Protein AF-A0A970F2K3-F1 (afdb_monomer_lite)

Structure (mmCIF, N/CA/C/O backbone):
data_AF-A0A970F2K3-F1
#
_entry.id   AF-A0A970F2K3-F1
#
loop_
_atom_site.group_PDB
_atom_site.id
_atom_site.type_symbol
_atom_site.label_atom_id
_atom_site.label_alt_id
_atom_site.label_comp_id
_atom_site.label_asym_id
_atom_site.label_entity_id
_atom_site.label_seq_id
_atom_site.pdbx_PDB_ins_code
_atom_site.Cartn_x
_atom_site.Cartn_y
_atom_site.Cartn_z
_atom_site.occupancy
_atom_site.B_iso_or_equiv
_atom_site.auth_seq_id
_atom_site.auth_comp_id
_atom_site.auth_asym_id
_atom_site.auth_atom_id
_atom_site.pdbx_PDB_model_num
ATOM 1 N N . MET A 1 1 ? 9.166 1.094 16.918 1.00 60.56 1 MET A N 1
ATOM 2 C CA . MET A 1 1 ? 10.004 1.013 15.701 1.00 60.56 1 MET A CA 1
ATOM 3 C C . MET A 1 1 ? 9.723 -0.225 14.847 1.00 60.56 1 MET A C 1
ATOM 5 O O . MET A 1 1 ? 9.321 -0.048 13.710 1.00 60.56 1 MET A O 1
ATOM 9 N N . ARG A 1 2 ? 9.827 -1.462 15.369 1.00 74.69 2 ARG A N 1
ATOM 10 C CA . ARG A 1 2 ? 9.612 -2.701 14.575 1.00 74.69 2 ARG A CA 1
ATOM 11 C C . ARG A 1 2 ? 8.268 -2.771 13.833 1.00 74.69 2 ARG A C 1
ATOM 13 O O . ARG A 1 2 ? 8.229 -3.175 12.681 1.00 74.69 2 ARG A O 1
ATOM 20 N N . VAL A 1 3 ? 7.183 -2.325 14.470 1.00 74.00 3 VAL A N 1
ATOM 21 C CA . VAL A 1 3 ? 5.846 -2.322 13.847 1.00 74.00 3 VAL A CA 1
ATOM 22 C C . VAL A 1 3 ? 5.745 -1.283 12.719 1.00 74.00 3 VAL A C 1
ATOM 24 O O . VAL A 1 3 ? 5.165 -1.568 11.684 1.00 74.00 3 VAL A O 1
ATOM 27 N N . VAL A 1 4 ? 6.368 -0.112 12.874 1.00 73.44 4 VAL A N 1
ATOM 28 C CA . VAL A 1 4 ? 6.412 0.922 11.821 1.00 73.44 4 VAL A CA 1
ATOM 29 C C . VAL A 1 4 ? 7.187 0.413 10.605 1.00 73.44 4 VAL A C 1
ATOM 31 O O . VAL A 1 4 ? 6.730 0.542 9.479 1.00 73.44 4 VAL A O 1
ATOM 34 N N . LEU A 1 5 ? 8.323 -0.245 10.832 1.00 74.94 5 LEU A N 1
ATOM 35 C CA . LEU A 1 5 ? 9.110 -0.851 9.759 1.00 74.94 5 LEU A CA 1
ATOM 36 C C . LEU A 1 5 ? 8.343 -1.959 9.028 1.00 74.94 5 LEU A C 1
ATOM 38 O O . LEU A 1 5 ? 8.274 -1.933 7.807 1.00 74.94 5 LEU A O 1
ATOM 42 N N . ALA A 1 6 ? 7.718 -2.892 9.750 1.00 79.06 6 ALA A N 1
ATOM 43 C CA . ALA A 1 6 ? 7.006 -4.010 9.128 1.00 79.06 6 ALA A CA 1
ATOM 44 C C . ALA A 1 6 ? 5.815 -3.555 8.264 1.00 79.06 6 ALA A C 1
ATOM 46 O O . ALA A 1 6 ? 5.688 -3.979 7.118 1.00 79.06 6 ALA A O 1
ATOM 47 N N . PHE A 1 7 ? 4.967 -2.663 8.789 1.00 77.06 7 PHE A N 1
ATOM 48 C CA . PHE A 1 7 ? 3.816 -2.147 8.040 1.00 77.06 7 PHE A CA 1
ATOM 49 C C . PHE A 1 7 ? 4.237 -1.176 6.938 1.00 77.06 7 PHE A C 1
ATOM 51 O O . PHE A 1 7 ? 3.675 -1.222 5.849 1.00 77.06 7 PHE A O 1
ATOM 58 N N . GLY A 1 8 ? 5.257 -0.349 7.187 1.00 75.50 8 GLY A N 1
ATOM 59 C CA . GLY A 1 8 ? 5.821 0.557 6.190 1.00 75.50 8 GLY A CA 1
ATOM 60 C C . GLY A 1 8 ? 6.406 -0.193 4.995 1.00 75.50 8 GLY A C 1
ATOM 61 O O . GLY A 1 8 ? 6.067 0.132 3.864 1.00 75.50 8 GLY A O 1
ATOM 62 N N . ILE A 1 9 ? 7.211 -1.237 5.229 1.00 81.12 9 ILE A N 1
ATOM 63 C CA . ILE A 1 9 ? 7.783 -2.082 4.166 1.00 81.12 9 ILE A CA 1
ATOM 64 C C . ILE A 1 9 ? 6.683 -2.856 3.435 1.00 81.12 9 ILE A C 1
ATOM 66 O O . ILE A 1 9 ? 6.670 -2.879 2.207 1.00 81.12 9 ILE A O 1
ATOM 70 N N . GLY A 1 10 ? 5.737 -3.459 4.162 1.00 80.00 10 GLY A N 1
ATOM 71 C CA . GLY A 1 10 ? 4.625 -4.188 3.547 1.00 80.00 10 GLY A CA 1
ATOM 72 C C . GLY A 1 10 ? 3.781 -3.296 2.632 1.00 80.00 10 GLY A C 1
ATOM 73 O O . GLY A 1 10 ? 3.531 -3.650 1.480 1.00 80.00 10 GLY A O 1
ATOM 74 N N . ALA A 1 11 ? 3.410 -2.105 3.110 1.00 79.38 11 ALA A N 1
ATOM 75 C CA . ALA A 1 11 ? 2.689 -1.117 2.315 1.00 79.38 11 ALA A CA 1
ATOM 76 C C . ALA A 1 11 ? 3.528 -0.620 1.128 1.00 79.38 11 ALA A C 1
ATOM 78 O O . ALA A 1 11 ? 3.007 -0.526 0.023 1.00 79.38 11 ALA A O 1
ATOM 79 N N . MET A 1 12 ? 4.827 -0.368 1.326 1.00 83.12 12 MET A N 1
ATOM 80 C CA . MET A 1 12 ? 5.754 0.049 0.269 1.00 83.12 12 MET A CA 1
ATOM 81 C C . MET A 1 12 ? 5.810 -0.963 -0.878 1.00 83.12 12 MET A C 1
ATOM 83 O O . MET A 1 12 ? 5.683 -0.568 -2.033 1.00 83.12 12 MET A O 1
ATOM 87 N N . LEU A 1 13 ? 5.963 -2.256 -0.572 1.00 83.38 13 LEU A N 1
ATOM 88 C CA . LEU A 1 13 ? 6.002 -3.322 -1.579 1.00 83.38 13 LEU A CA 1
ATOM 89 C C . LEU A 1 13 ? 4.695 -3.382 -2.371 1.00 83.38 13 LEU A C 1
ATOM 91 O O . LEU A 1 13 ? 4.712 -3.422 -3.598 1.00 83.38 13 LEU A O 1
ATOM 95 N N . CYS A 1 14 ? 3.559 -3.324 -1.676 1.00 80.50 14 CYS A N 1
ATOM 96 C CA . CYS A 1 14 ? 2.247 -3.344 -2.314 1.00 80.50 14 CYS A CA 1
ATOM 97 C C . CYS A 1 14 ? 2.034 -2.117 -3.220 1.00 80.50 14 CYS A C 1
ATOM 99 O O . CYS A 1 14 ? 1.569 -2.256 -4.351 1.00 80.50 14 CYS A O 1
ATOM 101 N N . CYS A 1 15 ? 2.425 -0.924 -2.757 1.00 81.44 15 CYS A N 1
ATOM 102 C CA . CYS A 1 15 ? 2.357 0.310 -3.539 1.00 81.44 15 CYS A CA 1
ATOM 103 C C . CYS A 1 15 ? 3.268 0.243 -4.768 1.00 81.44 15 CYS A C 1
ATOM 105 O O . CYS A 1 15 ? 2.866 0.649 -5.855 1.00 81.44 15 CYS A O 1
ATOM 107 N N . ALA A 1 16 ? 4.480 -0.286 -4.613 1.00 83.38 16 ALA A N 1
ATOM 108 C CA . ALA A 1 16 ? 5.444 -0.387 -5.698 1.00 83.38 16 ALA A CA 1
ATOM 109 C C . ALA A 1 16 ? 4.962 -1.320 -6.810 1.00 83.38 16 ALA A C 1
ATOM 111 O O . ALA A 1 16 ? 5.046 -0.962 -7.980 1.00 83.38 16 ALA A O 1
ATOM 112 N N . VAL A 1 17 ? 4.402 -2.480 -6.451 1.00 81.81 17 VAL A N 1
ATOM 113 C CA . VAL A 1 17 ? 3.836 -3.432 -7.419 1.00 81.81 17 VAL A CA 1
ATOM 114 C C . VAL A 1 17 ? 2.688 -2.795 -8.195 1.00 81.81 17 VAL A C 1
ATOM 116 O O . VAL A 1 17 ? 2.631 -2.910 -9.415 1.00 81.81 17 VAL A O 1
ATOM 119 N N . ALA A 1 18 ? 1.799 -2.074 -7.518 1.00 81.69 18 ALA A N 1
ATOM 120 C CA . ALA A 1 18 ? 0.699 -1.379 -8.171 1.00 81.69 18 ALA A CA 1
ATOM 121 C C . ALA A 1 18 ? 1.170 -0.249 -9.100 1.00 81.69 18 ALA A C 1
ATOM 123 O O . ALA A 1 18 ? 0.688 -0.145 -10.228 1.00 81.69 18 ALA A O 1
ATOM 124 N N . CYS A 1 19 ? 2.147 0.555 -8.671 1.00 81.56 19 CYS A N 1
ATOM 125 C CA . CYS A 1 19 ? 2.778 1.580 -9.504 1.00 81.56 19 CYS A CA 1
ATOM 126 C C . CYS A 1 19 ? 3.479 0.980 -10.732 1.00 81.56 19 CYS A C 1
ATOM 128 O O . CYS A 1 19 ? 3.313 1.486 -11.844 1.00 81.56 19 CYS A O 1
ATOM 130 N N . ALA A 1 20 ? 4.218 -0.117 -10.555 1.00 80.81 20 ALA A N 1
ATOM 131 C CA . ALA A 1 20 ? 4.871 -0.833 -11.645 1.00 80.81 20 ALA A CA 1
ATOM 132 C C . ALA A 1 20 ? 3.843 -1.400 -12.633 1.00 80.81 20 ALA A C 1
ATOM 134 O O . ALA A 1 20 ? 3.975 -1.204 -13.837 1.00 80.81 20 ALA A O 1
ATOM 135 N N . ALA A 1 21 ? 2.770 -2.018 -12.134 1.00 79.38 21 ALA A N 1
ATOM 136 C CA . ALA A 1 21 ? 1.712 -2.595 -12.958 1.00 79.38 21 ALA A CA 1
ATOM 137 C C . ALA A 1 21 ? 0.951 -1.531 -13.775 1.00 79.38 21 ALA A C 1
ATOM 139 O O . ALA A 1 21 ? 0.633 -1.753 -14.941 1.00 79.38 21 ALA A O 1
ATOM 140 N N . LEU A 1 22 ? 0.704 -0.351 -13.197 1.00 77.75 22 LEU A N 1
ATOM 141 C CA . LEU A 1 22 ? 0.124 0.796 -13.910 1.00 77.75 22 LEU A CA 1
ATOM 142 C C . LEU A 1 22 ? 1.060 1.365 -14.972 1.00 77.75 22 LEU A C 1
ATOM 144 O O . LEU A 1 22 ? 0.605 1.766 -16.041 1.00 77.75 22 LEU A O 1
ATOM 148 N N . SER A 1 23 ? 2.356 1.405 -14.673 1.00 76.56 23 SER A N 1
ATOM 149 C CA . SER A 1 23 ? 3.373 1.902 -15.600 1.00 76.56 23 SER A CA 1
ATOM 150 C C . SER A 1 23 ? 3.591 0.922 -16.759 1.00 76.56 23 SER A C 1
ATOM 152 O O . SER A 1 23 ? 3.801 1.345 -17.890 1.00 76.56 23 SER A O 1
ATOM 154 N N . ALA A 1 24 ? 3.424 -0.379 -16.509 1.00 72.69 24 ALA A N 1
ATOM 155 C CA . ALA A 1 24 ? 3.440 -1.461 -17.493 1.00 72.69 24 ALA A CA 1
ATOM 156 C C . ALA A 1 24 ? 2.053 -1.738 -18.119 1.00 72.69 24 ALA A C 1
ATOM 158 O O . ALA A 1 24 ? 1.781 -2.862 -18.540 1.00 72.69 24 ALA A O 1
ATOM 159 N N . ARG A 1 25 ? 1.171 -0.722 -18.158 1.00 59.00 25 ARG A N 1
ATOM 160 C CA . ARG A 1 25 ? -0.275 -0.749 -18.493 1.00 59.00 25 ARG A CA 1
ATOM 161 C C . ARG A 1 25 ? -0.702 -1.661 -19.653 1.00 59.00 25 ARG A C 1
ATOM 163 O O . ARG A 1 25 ? -1.857 -2.069 -19.694 1.00 59.00 25 ARG A O 1
ATOM 170 N N . SER A 1 26 ? 0.197 -1.977 -20.578 1.00 56.06 26 SER A N 1
ATOM 171 C CA . SER A 1 26 ? 0.003 -2.904 -21.696 1.00 56.06 26 SER A CA 1
ATOM 172 C C . SER A 1 26 ? -0.273 -4.365 -21.293 1.00 56.06 26 SER A C 1
ATOM 174 O O . SER A 1 26 ? -0.776 -5.108 -22.129 1.00 56.06 26 SER A O 1
ATOM 176 N N . PHE A 1 27 ? -0.005 -4.791 -20.049 1.00 52.22 27 PHE A N 1
ATOM 177 C CA . PHE A 1 27 ? -0.092 -6.211 -19.649 1.00 52.22 27 PHE A CA 1
ATOM 178 C C . PHE A 1 27 ? -1.188 -6.568 -18.631 1.00 52.22 27 PHE A C 1
ATOM 180 O O . PHE A 1 27 ? -1.362 -7.744 -18.307 1.00 52.22 27 PHE A O 1
ATOM 187 N N . LEU A 1 28 ? -1.949 -5.602 -18.109 1.00 56.44 28 LEU A N 1
ATOM 188 C CA . LEU A 1 28 ? -2.992 -5.891 -17.120 1.00 56.44 28 LEU A CA 1
ATOM 189 C C . LEU A 1 28 ? -4.317 -6.269 -17.800 1.00 56.44 28 LEU A C 1
ATOM 191 O O . LEU A 1 28 ? -5.094 -5.408 -18.199 1.00 56.44 28 LEU A O 1
ATOM 195 N N . THR A 1 29 ? -4.616 -7.567 -17.851 1.00 67.62 29 THR A N 1
ATOM 196 C CA . THR A 1 29 ? -5.979 -8.087 -18.089 1.00 67.62 29 THR A CA 1
ATOM 197 C C . THR A 1 29 ? -6.899 -7.897 -16.879 1.00 67.62 29 THR A C 1
ATOM 199 O O . THR A 1 29 ? -8.115 -8.059 -16.980 1.00 67.62 29 THR A O 1
ATOM 202 N N . LEU A 1 30 ? -6.324 -7.560 -15.722 1.00 66.81 30 LEU A N 1
ATOM 203 C CA . LEU A 1 30 ? -7.041 -7.360 -14.470 1.00 66.81 30 LEU A CA 1
ATOM 204 C C . LEU A 1 30 ? -7.548 -5.916 -14.330 1.00 66.81 30 LEU A C 1
ATOM 206 O O . LEU A 1 30 ? -6.899 -4.980 -14.803 1.00 66.81 30 LEU A O 1
ATOM 210 N N . PRO A 1 31 ? -8.673 -5.704 -13.621 1.00 77.75 31 PRO A N 1
ATOM 211 C CA . PRO A 1 31 ? -9.174 -4.369 -13.335 1.00 77.75 31 PRO A CA 1
ATOM 212 C C . PRO A 1 31 ? -8.138 -3.502 -12.613 1.00 77.75 31 PRO A C 1
ATOM 214 O O . PRO A 1 31 ? -7.470 -3.952 -11.681 1.00 77.75 31 PRO A O 1
ATOM 217 N N . VAL A 1 32 ? -8.084 -2.220 -12.982 1.00 73.31 32 VAL A N 1
ATOM 218 C CA . VAL A 1 32 ? -7.113 -1.232 -12.474 1.00 73.31 32 VAL A CA 1
ATOM 219 C C . VAL A 1 32 ? -7.100 -1.118 -10.946 1.00 73.31 32 VAL A C 1
ATOM 221 O O . VAL A 1 32 ? -6.079 -0.753 -10.382 1.00 73.31 32 VAL A O 1
ATOM 224 N N . TRP A 1 33 ? -8.196 -1.440 -10.256 1.00 74.19 33 TRP A N 1
ATOM 225 C CA . TRP A 1 33 ? -8.290 -1.353 -8.796 1.00 74.19 33 TRP A CA 1
ATOM 226 C C . TRP A 1 33 ? -7.664 -2.548 -8.052 1.00 74.19 33 TRP A C 1
ATOM 228 O O . TRP A 1 33 ? -7.315 -2.413 -6.881 1.00 74.19 33 TRP A O 1
ATOM 238 N N . VAL A 1 34 ? -7.480 -3.705 -8.701 1.00 79.44 34 VAL A N 1
ATOM 239 C CA . VAL A 1 34 ? -6.971 -4.934 -8.055 1.00 79.44 34 VAL A CA 1
ATOM 240 C C . VAL A 1 34 ? -5.570 -4.760 -7.448 1.00 79.44 34 VAL A C 1
ATOM 242 O O . VAL A 1 34 ? -5.380 -5.166 -6.299 1.00 79.44 34 VAL A O 1
ATOM 245 N N . PRO A 1 35 ? -4.599 -4.109 -8.120 1.00 77.06 35 PRO A N 1
ATOM 246 C CA . PRO A 1 35 ? -3.273 -3.884 -7.547 1.00 77.06 35 PRO A CA 1
ATOM 247 C C . PRO A 1 35 ? -3.284 -3.018 -6.278 1.00 77.06 35 PRO A C 1
ATOM 249 O O . PRO A 1 35 ? -2.368 -3.103 -5.467 1.00 77.06 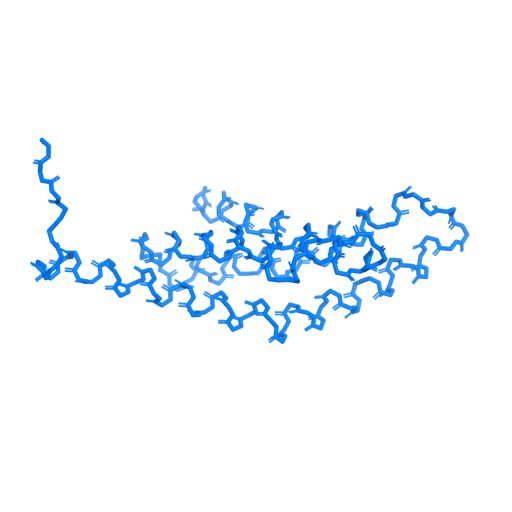35 PRO A O 1
ATOM 252 N N . PHE A 1 36 ? -4.320 -2.201 -6.073 1.00 80.00 36 PHE A N 1
ATOM 253 C CA . PHE A 1 36 ? -4.434 -1.317 -4.910 1.00 80.00 36 PHE A CA 1
ATOM 254 C C . PHE A 1 36 ? -4.975 -2.022 -3.660 1.00 80.00 36 PHE A C 1
ATOM 256 O O . PHE A 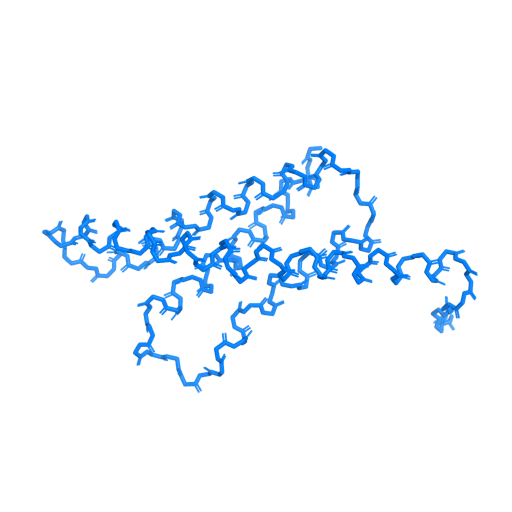1 36 ? -4.828 -1.507 -2.549 1.00 80.00 36 PHE A O 1
ATOM 263 N N . LEU A 1 37 ? -5.585 -3.200 -3.814 1.00 83.12 37 LEU A N 1
ATOM 264 C CA . LEU A 1 37 ? -6.223 -3.930 -2.719 1.00 83.12 37 LEU A CA 1
ATOM 265 C C . LEU A 1 37 ? -5.260 -4.267 -1.566 1.00 83.12 37 LEU A C 1
ATOM 267 O O . LEU A 1 37 ? -5.608 -4.006 -0.413 1.00 83.12 37 LEU A O 1
ATOM 271 N N . PRO A 1 38 ? -4.040 -4.784 -1.826 1.00 81.88 38 PRO A N 1
ATOM 272 C CA . PRO A 1 38 ? -3.094 -5.106 -0.760 1.00 81.88 38 PRO A CA 1
ATOM 273 C C . PRO A 1 38 ? -2.657 -3.865 0.030 1.00 81.88 38 PRO A C 1
ATOM 275 O O . 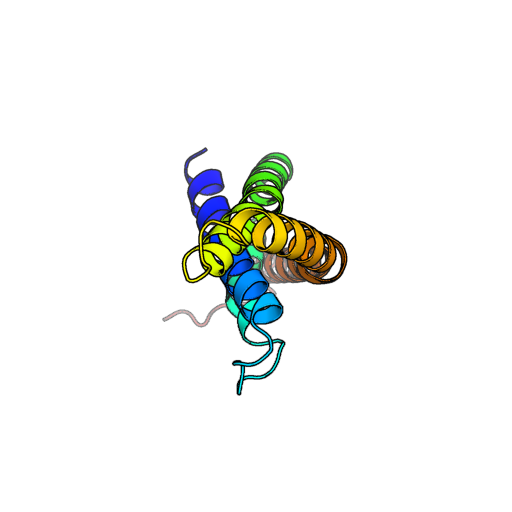PRO A 1 38 ? -2.499 -3.930 1.249 1.00 81.88 38 PRO A O 1
ATOM 278 N N . VAL A 1 39 ? -2.534 -2.713 -0.641 1.00 82.50 39 VAL A N 1
ATOM 279 C CA . VAL A 1 39 ? -2.221 -1.433 0.013 1.00 82.50 39 VAL A CA 1
ATOM 280 C C . VAL A 1 39 ? -3.361 -1.004 0.926 1.00 82.50 39 VAL A C 1
ATOM 282 O O . VAL A 1 39 ? -3.125 -0.701 2.095 1.00 82.50 39 VAL A O 1
ATOM 285 N N . ALA A 1 40 ? -4.597 -1.024 0.425 1.00 83.25 40 ALA A N 1
ATOM 286 C CA . ALA A 1 40 ? -5.771 -0.665 1.214 1.00 83.25 40 ALA A CA 1
ATOM 287 C C . ALA A 1 40 ? -5.900 -1.543 2.471 1.00 83.25 40 ALA A C 1
ATOM 289 O O . ALA A 1 40 ? -6.159 -1.032 3.558 1.00 83.25 40 ALA A O 1
ATOM 290 N N . LEU A 1 41 ? -5.651 -2.850 2.352 1.00 85.25 41 LEU A N 1
ATOM 291 C CA . LEU A 1 41 ? -5.675 -3.776 3.487 1.00 85.25 41 LEU A CA 1
ATOM 292 C C . LEU A 1 41 ? -4.564 -3.491 4.506 1.00 85.25 41 LEU A C 1
ATOM 294 O O . LEU A 1 41 ? -4.816 -3.546 5.711 1.00 85.25 41 LEU A O 1
ATOM 298 N N . ALA A 1 42 ? -3.354 -3.153 4.052 1.00 83.50 42 ALA A N 1
ATOM 299 C CA . ALA A 1 42 ? -2.247 -2.810 4.943 1.00 83.50 42 ALA A CA 1
ATOM 300 C C . ALA A 1 42 ? -2.568 -1.569 5.795 1.00 83.50 42 ALA A C 1
ATOM 302 O O . ALA A 1 42 ? -2.363 -1.577 7.011 1.00 83.50 42 ALA A O 1
ATOM 303 N N . TRP A 1 43 ? -3.137 -0.530 5.183 1.00 83.12 43 TRP A N 1
ATOM 304 C CA . TRP A 1 43 ? -3.529 0.702 5.874 1.00 83.12 43 TRP A CA 1
ATOM 305 C C . TRP A 1 43 ? -4.774 0.540 6.745 1.00 83.12 43 TRP A C 1
ATOM 307 O O . TRP A 1 43 ? -4.826 1.083 7.852 1.00 83.12 43 TRP A O 1
ATOM 317 N N . PHE A 1 44 ? -5.726 -0.287 6.319 1.00 86.94 44 PHE A N 1
ATOM 318 C CA . PHE A 1 44 ? -6.846 -0.706 7.156 1.00 86.94 44 PHE A CA 1
ATOM 319 C C . PHE A 1 44 ? -6.369 -1.427 8.422 1.00 86.94 44 PHE A C 1
ATOM 321 O O . PHE A 1 44 ? -6.815 -1.109 9.524 1.00 86.94 44 PHE A O 1
ATOM 328 N N . ALA A 1 45 ? -5.398 -2.337 8.300 1.00 84.88 45 ALA A N 1
ATOM 329 C CA . ALA A 1 45 ? -4.797 -3.018 9.444 1.00 84.88 45 ALA A CA 1
ATOM 330 C C . ALA A 1 45 ? -4.050 -2.050 10.385 1.00 84.88 45 ALA A C 1
ATOM 332 O O . ALA A 1 45 ? -4.111 -2.215 11.607 1.00 84.88 45 ALA A O 1
ATOM 333 N N . CYS A 1 46 ? -3.395 -1.011 9.851 1.00 83.88 46 CYS A N 1
ATOM 334 C CA . CYS A 1 46 ? -2.818 0.073 10.657 1.00 83.88 46 CYS A CA 1
ATOM 335 C C . CYS A 1 46 ? -3.891 0.825 11.460 1.00 83.88 46 CYS A C 1
ATOM 337 O O . CYS A 1 46 ? -3.703 1.060 12.658 1.00 83.88 46 CYS A O 1
ATOM 339 N N . GLY A 1 47 ? -5.018 1.159 10.822 1.00 83.25 47 GLY A N 1
ATOM 340 C CA . GLY A 1 47 ? -6.173 1.795 11.462 1.00 83.25 47 GLY A CA 1
ATOM 341 C C . GLY A 1 47 ? -6.793 0.922 12.553 1.00 83.25 47 GLY A C 1
ATOM 342 O O . GLY A 1 47 ? -6.991 1.379 13.676 1.00 83.25 47 GLY A O 1
ATOM 343 N N . LEU A 1 48 ? -6.992 -0.368 12.268 1.00 85.56 48 LEU A N 1
ATOM 344 C CA . LEU A 1 48 ? -7.480 -1.358 13.234 1.00 85.56 48 LEU A CA 1
ATOM 345 C C . LEU A 1 48 ? -6.568 -1.507 14.452 1.00 85.56 48 LEU A C 1
ATOM 347 O O . LEU A 1 48 ? -7.041 -1.735 15.561 1.00 85.56 48 LEU A O 1
ATOM 351 N N . ARG A 1 49 ? -5.251 -1.376 14.272 1.00 83.50 49 ARG A N 1
ATOM 352 C CA . ARG A 1 49 ? -4.292 -1.378 15.384 1.00 83.50 49 ARG A CA 1
ATOM 353 C C . ARG A 1 49 ? -4.252 -0.069 16.166 1.00 83.50 49 ARG A C 1
ATOM 355 O O . ARG A 1 49 ? -3.583 -0.033 17.194 1.00 83.50 49 ARG A O 1
ATOM 362 N N . GLY A 1 50 ? -4.937 0.981 15.698 1.00 80.44 50 GLY A N 1
ATOM 363 C CA . GLY A 1 50 ? -4.893 2.365 16.190 1.00 80.44 50 GLY A CA 1
ATOM 364 C C . GLY A 1 50 ? -3.489 2.808 16.580 1.00 80.44 50 GLY A C 1
ATOM 365 O O . GLY A 1 50 ? -3.187 3.054 17.748 1.00 80.44 50 GLY A O 1
ATOM 366 N N . MET A 1 51 ? -2.611 2.842 15.582 1.00 81.56 51 MET A N 1
ATOM 367 C CA . MET A 1 51 ? -1.279 3.418 15.722 1.00 81.56 51 MET A CA 1
ATOM 368 C C . MET A 1 51 ? -1.350 4.910 16.074 1.00 81.56 51 MET A C 1
ATOM 370 O O . MET A 1 51 ? -2.256 5.612 15.632 1.00 81.56 51 MET A O 1
ATOM 374 N N . THR A 1 52 ? -0.358 5.403 16.826 1.00 82.62 52 THR A N 1
ATOM 375 C CA . THR A 1 52 ? -0.224 6.845 17.082 1.00 82.62 52 THR A CA 1
ATOM 376 C C . THR A 1 52 ? 0.073 7.600 15.779 1.00 82.62 52 THR A C 1
ATOM 378 O O . THR A 1 52 ? 0.701 7.030 14.875 1.00 82.62 52 THR A O 1
ATOM 381 N N . PRO A 1 53 ? -0.338 8.875 15.661 1.00 78.50 53 PRO A N 1
ATOM 382 C CA . PRO A 1 53 ? -0.122 9.672 14.455 1.00 78.50 53 PRO A CA 1
ATOM 383 C C . PRO A 1 53 ? 1.355 9.767 14.047 1.00 78.50 53 PRO A C 1
ATOM 385 O O . PRO A 1 53 ? 1.647 9.704 12.854 1.00 78.50 53 PRO A O 1
ATOM 388 N N . GLU A 1 54 ? 2.311 9.805 14.989 1.00 81.56 54 GLU A N 1
ATOM 389 C CA . GLU A 1 54 ? 3.738 9.839 14.618 1.00 81.56 54 GLU A CA 1
ATOM 390 C C . GLU A 1 54 ? 4.190 8.536 13.945 1.00 81.56 54 GLU A C 1
ATOM 392 O O . GLU A 1 54 ? 4.987 8.540 13.007 1.00 81.56 54 GLU A O 1
ATOM 397 N N . ARG A 1 55 ? 3.662 7.394 14.401 1.00 79.12 55 ARG A N 1
ATOM 398 C CA . ARG A 1 55 ? 3.977 6.080 13.822 1.00 79.12 55 ARG A CA 1
ATOM 399 C C . ARG A 1 55 ? 3.376 5.923 12.432 1.00 79.12 55 ARG A C 1
ATOM 401 O O . ARG A 1 55 ? 4.016 5.314 11.578 1.00 79.12 55 ARG A O 1
ATOM 408 N N . LEU A 1 56 ? 2.195 6.494 12.216 1.00 77.38 56 LEU A N 1
ATOM 409 C CA . LEU A 1 56 ? 1.517 6.506 10.924 1.00 77.38 56 LEU A CA 1
ATOM 410 C C . LEU A 1 56 ? 2.245 7.380 9.906 1.00 77.38 56 LEU A C 1
ATOM 412 O O . LEU A 1 56 ? 2.452 6.949 8.773 1.00 77.38 56 LEU A O 1
ATOM 416 N N . LEU A 1 57 ? 2.711 8.558 10.326 1.00 81.31 57 LEU A N 1
ATOM 417 C CA . LEU A 1 57 ? 3.574 9.411 9.508 1.00 81.31 57 LEU A CA 1
ATOM 418 C C . LEU A 1 57 ? 4.866 8.682 9.124 1.00 81.31 57 LEU A C 1
ATOM 420 O O . LEU A 1 57 ? 5.255 8.702 7.960 1.00 81.31 57 LEU A O 1
ATOM 424 N N . GLY A 1 58 ? 5.479 7.955 10.065 1.00 79.81 58 GLY A N 1
ATOM 425 C CA . GLY A 1 58 ? 6.644 7.114 9.784 1.00 79.81 58 GLY A CA 1
ATOM 426 C C . GLY A 1 58 ? 6.364 6.014 8.751 1.00 79.81 58 GLY A C 1
ATOM 427 O O . GLY A 1 58 ? 7.132 5.851 7.805 1.00 79.81 58 GLY A O 1
ATOM 428 N N . THR A 1 59 ? 5.250 5.282 8.878 1.00 80.50 59 THR A N 1
ATOM 429 C CA . THR A 1 59 ? 4.846 4.276 7.874 1.00 80.50 59 THR A CA 1
ATOM 430 C C . THR A 1 59 ? 4.527 4.906 6.518 1.00 80.50 59 THR A C 1
ATOM 432 O O . THR A 1 59 ? 4.879 4.347 5.478 1.00 80.50 59 THR A O 1
ATOM 435 N N . ALA A 1 60 ? 3.897 6.085 6.522 1.00 77.88 60 ALA A N 1
ATOM 436 C CA . ALA A 1 60 ? 3.519 6.812 5.318 1.00 77.88 60 ALA A CA 1
ATOM 437 C C . ALA A 1 60 ? 4.766 7.250 4.561 1.00 77.88 60 ALA A C 1
ATOM 439 O O . ALA A 1 60 ? 4.884 6.937 3.384 1.00 77.88 60 ALA A O 1
ATOM 440 N N . ALA A 1 61 ? 5.731 7.864 5.246 1.00 81.50 61 ALA A N 1
ATOM 441 C CA . ALA A 1 61 ? 6.985 8.305 4.649 1.00 81.50 61 ALA A CA 1
ATOM 442 C C . ALA A 1 61 ? 7.733 7.153 3.958 1.00 81.50 61 ALA A C 1
ATOM 444 O O . ALA A 1 61 ? 8.134 7.294 2.806 1.00 81.50 61 ALA A O 1
ATOM 445 N N . ILE A 1 62 ? 7.847 5.990 4.615 1.00 82.06 62 ILE A N 1
ATOM 446 C CA . ILE A 1 62 ? 8.504 4.806 4.034 1.00 82.06 62 ILE A CA 1
ATOM 447 C C . ILE A 1 62 ? 7.780 4.354 2.760 1.00 82.06 62 ILE A C 1
ATOM 449 O O . ILE A 1 62 ? 8.411 4.147 1.727 1.00 82.06 62 ILE A O 1
ATOM 453 N N . SER A 1 63 ? 6.455 4.221 2.816 1.00 78.88 63 SER A N 1
ATOM 454 C CA . SER A 1 63 ? 5.677 3.709 1.682 1.00 78.88 63 SER A CA 1
ATOM 455 C C . SER A 1 63 ? 5.562 4.697 0.517 1.00 78.88 63 SER A C 1
ATOM 457 O O . SER A 1 63 ? 5.697 4.287 -0.630 1.00 78.88 63 SER A O 1
ATOM 459 N N . ILE A 1 64 ? 5.364 5.989 0.788 1.00 78.06 64 ILE A N 1
ATOM 460 C CA . ILE A 1 64 ? 5.173 7.044 -0.219 1.00 78.06 64 ILE A CA 1
ATOM 461 C C . ILE A 1 64 ? 6.475 7.339 -0.960 1.00 78.06 64 ILE A C 1
ATOM 463 O O . ILE A 1 64 ? 6.447 7.545 -2.170 1.00 78.06 64 ILE A O 1
ATOM 467 N N . VAL A 1 65 ? 7.609 7.348 -0.255 1.00 81.31 65 VAL A N 1
ATOM 468 C CA . VAL A 1 65 ? 8.919 7.634 -0.859 1.00 81.31 65 VAL A CA 1
ATOM 469 C C . VAL A 1 65 ? 9.526 6.377 -1.475 1.00 81.31 65 VAL A C 1
ATOM 471 O O . VAL A 1 65 ? 10.064 6.424 -2.579 1.00 81.31 65 VAL A O 1
ATOM 474 N N . GLY A 1 66 ? 9.426 5.239 -0.787 1.00 80.31 66 GLY A N 1
ATOM 475 C CA . GLY A 1 66 ? 10.043 3.998 -1.240 1.00 80.31 66 GLY A CA 1
ATOM 476 C C . GLY A 1 66 ? 9.324 3.349 -2.422 1.00 80.31 66 GLY A C 1
ATOM 477 O O . GLY A 1 66 ? 9.976 2.729 -3.259 1.00 80.31 66 GLY A O 1
ATOM 478 N N . ALA A 1 67 ? 8.000 3.508 -2.542 1.00 84.38 67 ALA A N 1
ATOM 479 C CA . ALA A 1 67 ? 7.242 2.836 -3.594 1.00 84.38 67 ALA A CA 1
ATOM 480 C C . ALA A 1 67 ? 7.557 3.326 -5.020 1.00 84.38 67 ALA A C 1
ATOM 482 O O . ALA A 1 67 ? 7.758 2.469 -5.877 1.00 84.38 67 ALA A O 1
ATOM 483 N N . PRO A 1 68 ? 7.656 4.641 -5.312 1.00 83.06 68 PRO A N 1
ATOM 484 C CA . PRO A 1 68 ? 8.064 5.125 -6.633 1.00 83.06 68 PRO A CA 1
ATOM 485 C C . PRO A 1 68 ? 9.467 4.670 -7.032 1.00 83.06 68 PRO A C 1
ATOM 487 O O . PRO A 1 68 ? 9.683 4.314 -8.187 1.00 83.06 68 PRO A O 1
ATOM 490 N N . ILE A 1 69 ? 10.402 4.646 -6.076 1.00 84.62 69 ILE A N 1
ATOM 491 C CA . ILE A 1 69 ? 11.772 4.178 -6.311 1.00 84.62 69 ILE A CA 1
ATOM 492 C C . ILE A 1 69 ? 11.733 2.695 -6.671 1.00 84.62 69 ILE A C 1
ATOM 494 O O . ILE A 1 69 ? 12.204 2.308 -7.733 1.00 84.62 69 ILE A O 1
ATOM 498 N N . LEU A 1 70 ? 11.110 1.866 -5.833 1.00 84.88 70 LEU A N 1
ATOM 499 C CA . LEU A 1 70 ? 11.045 0.428 -6.073 1.00 84.88 70 LEU A CA 1
ATOM 500 C C . LEU A 1 70 ? 10.287 0.095 -7.372 1.00 84.88 70 LEU A C 1
ATOM 502 O O . LEU A 1 70 ? 10.691 -0.805 -8.097 1.00 84.88 70 LEU A O 1
ATOM 506 N N . ALA A 1 71 ? 9.229 0.841 -7.703 1.00 83.44 71 ALA A N 1
ATOM 507 C CA . ALA A 1 71 ? 8.503 0.689 -8.963 1.00 83.44 71 ALA A CA 1
ATOM 508 C C . ALA A 1 71 ? 9.382 1.007 -10.178 1.00 83.44 71 ALA A C 1
ATOM 510 O O . ALA A 1 71 ? 9.349 0.269 -11.158 1.00 83.44 71 ALA A O 1
ATOM 511 N N . ALA A 1 72 ? 10.190 2.067 -10.105 1.00 83.62 72 ALA A N 1
ATOM 512 C CA . ALA A 1 72 ? 11.138 2.410 -11.158 1.00 83.62 72 ALA A CA 1
ATOM 513 C C . ALA A 1 72 ? 12.149 1.289 -11.384 1.00 83.62 72 ALA A C 1
ATOM 515 O O . ALA A 1 72 ? 12.315 0.872 -12.521 1.00 83.62 72 ALA A O 1
ATOM 516 N N . TRP A 1 73 ? 12.715 0.738 -10.306 1.00 83.69 73 TRP A N 1
ATOM 517 C CA . TRP A 1 73 ? 13.605 -0.423 -10.373 1.00 83.69 73 TRP A CA 1
ATOM 518 C C . TRP A 1 73 ? 12.925 -1.648 -10.997 1.00 83.69 73 TRP A C 1
ATOM 520 O O . TRP A 1 73 ? 13.495 -2.291 -11.870 1.00 83.69 73 TRP A O 1
ATOM 530 N N . ILE A 1 74 ? 11.690 -1.970 -10.593 1.00 83.69 74 ILE A N 1
ATOM 531 C CA . ILE A 1 74 ? 10.942 -3.111 -11.152 1.00 83.69 74 ILE A CA 1
ATOM 532 C C . ILE A 1 74 ? 10.746 -2.955 -12.665 1.00 83.69 74 ILE A C 1
ATOM 534 O O . ILE A 1 74 ? 10.877 -3.926 -13.406 1.00 83.69 74 ILE A O 1
ATOM 538 N N . VAL A 1 75 ? 10.414 -1.745 -13.118 1.00 82.19 75 VAL A N 1
ATOM 539 C CA . VAL A 1 75 ? 10.112 -1.470 -14.529 1.00 82.19 75 VAL A CA 1
ATOM 540 C C . VAL A 1 75 ? 11.380 -1.283 -15.366 1.00 82.19 75 VAL A C 1
ATOM 542 O O . VAL A 1 75 ? 11.348 -1.577 -16.556 1.00 82.19 75 VAL A O 1
ATOM 545 N N . SER A 1 76 ? 12.486 -0.823 -14.774 1.00 78.81 76 SER A N 1
ATOM 546 C CA . SER A 1 76 ? 13.748 -0.576 -15.481 1.00 78.81 76 SER A CA 1
ATOM 547 C C . SER A 1 76 ? 14.605 -1.833 -15.659 1.00 78.81 76 SER A C 1
ATOM 549 O O . SER A 1 76 ? 15.337 -1.916 -16.635 1.00 78.81 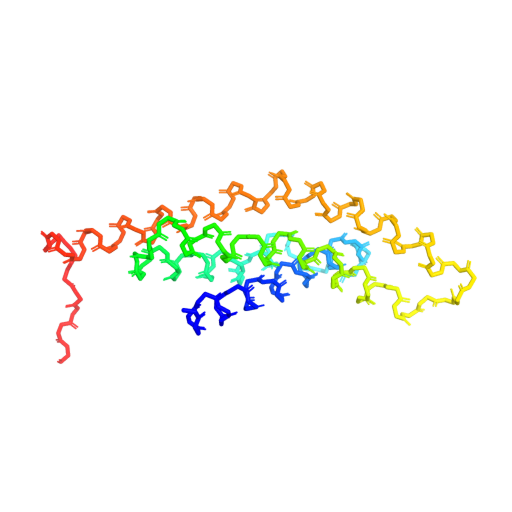76 SER A O 1
ATOM 551 N N . LEU A 1 77 ? 14.471 -2.842 -14.787 1.00 77.56 77 LEU A N 1
ATOM 552 C CA . LEU A 1 77 ? 15.198 -4.122 -14.871 1.00 77.56 77 LEU A CA 1
ATOM 553 C C . LEU A 1 77 ? 15.195 -4.806 -16.259 1.00 77.56 77 LEU A C 1
ATOM 555 O O . LEU A 1 77 ? 16.238 -5.328 -16.650 1.00 77.56 77 LEU A O 1
ATOM 559 N N . PRO A 1 78 ? 14.072 -4.867 -17.003 1.00 78.44 78 PRO A N 1
ATOM 560 C CA . PRO A 1 78 ? 14.043 -5.478 -18.334 1.00 78.44 78 PRO A CA 1
ATOM 561 C C . PRO A 1 78 ? 14.462 -4.538 -19.485 1.00 78.44 78 PRO A C 1
ATOM 563 O O . PRO A 1 78 ? 14.379 -4.949 -20.642 1.00 78.44 78 PRO A O 1
ATOM 566 N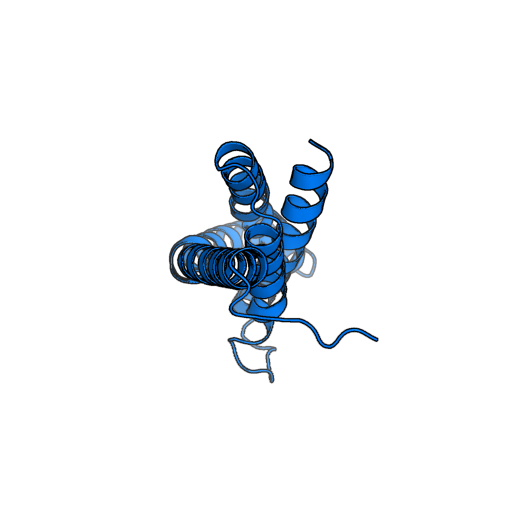 N . VAL A 1 79 ? 14.863 -3.291 -19.213 1.00 79.12 79 VAL A N 1
ATOM 567 C CA . VAL A 1 79 ? 15.160 -2.261 -20.227 1.00 79.12 79 VAL A CA 1
ATOM 568 C C . VAL A 1 79 ? 16.668 -2.218 -20.520 1.00 79.12 79 VAL A C 1
ATOM 570 O O . VAL A 1 79 ? 17.468 -2.338 -19.592 1.00 79.12 79 VAL A O 1
ATOM 573 N N . PRO A 1 80 ? 17.102 -2.041 -21.784 1.00 79.81 80 PRO A N 1
ATOM 574 C CA . PRO A 1 80 ? 18.515 -1.832 -22.099 1.00 79.81 80 PRO A CA 1
ATOM 575 C C . PRO A 1 80 ? 19.086 -0.595 -21.383 1.00 79.81 80 PRO A C 1
ATOM 577 O O . PRO A 1 80 ? 18.422 0.435 -21.275 1.00 79.81 80 PRO A O 1
ATOM 580 N N . ALA A 1 81 ? 20.348 -0.679 -20.943 1.00 76.44 81 ALA A N 1
ATOM 581 C CA . ALA A 1 81 ? 21.020 0.338 -20.116 1.00 76.44 81 ALA A CA 1
ATOM 582 C C . ALA A 1 81 ? 21.011 1.764 -20.714 1.00 76.44 81 ALA A C 1
ATOM 584 O O . ALA A 1 81 ? 21.083 2.754 -19.989 1.00 76.44 81 ALA A O 1
ATOM 585 N N . GLU A 1 82 ? 20.906 1.871 -22.039 1.00 78.00 82 GLU A N 1
ATOM 586 C CA . GLU A 1 82 ? 20.848 3.136 -22.782 1.00 78.00 82 GLU A CA 1
ATOM 587 C C . GLU A 1 82 ? 19.528 3.898 -22.556 1.00 78.00 82 GLU A C 1
ATOM 589 O O . GLU A 1 82 ? 19.513 5.129 -22.555 1.00 78.00 82 GLU A O 1
ATOM 594 N N . GLU A 1 83 ? 18.428 3.183 -22.302 1.00 80.12 83 GLU A N 1
ATOM 595 C CA . GLU A 1 83 ? 17.090 3.749 -22.074 1.00 80.12 83 GLU A CA 1
ATOM 596 C C . GLU A 1 83 ? 16.656 3.679 -20.600 1.00 80.12 83 GLU A C 1
ATOM 598 O O . GLU A 1 83 ? 15.682 4.324 -20.199 1.00 80.12 83 GLU A O 1
ATOM 603 N N . GLU A 1 84 ? 17.398 2.936 -19.775 1.00 79.81 84 GLU A N 1
ATOM 604 C CA . GLU A 1 84 ? 17.072 2.629 -18.381 1.00 79.81 84 GLU A CA 1
ATOM 605 C C . GLU A 1 84 ? 16.770 3.886 -17.554 1.00 79.81 84 GLU A C 1
ATOM 607 O O . GLU A 1 84 ? 15.746 3.958 -16.872 1.00 79.81 84 GLU A O 1
ATOM 612 N N . TRP A 1 85 ? 17.606 4.922 -17.667 1.00 81.56 85 TRP A N 1
ATOM 613 C CA . TRP A 1 85 ? 17.426 6.173 -16.927 1.00 81.56 85 TRP A CA 1
ATOM 614 C C . TRP A 1 85 ? 16.185 6.948 -17.367 1.00 81.56 85 TRP A C 1
ATOM 616 O O . TRP A 1 85 ? 15.452 7.473 -16.527 1.00 81.56 85 TRP A O 1
ATOM 626 N N . ALA A 1 86 ? 15.919 7.008 -18.673 1.00 82.38 86 ALA A N 1
ATOM 627 C CA . ALA A 1 86 ? 14.751 7.701 -19.207 1.00 82.38 86 ALA A CA 1
ATOM 628 C C . ALA A 1 86 ? 13.450 7.011 -18.764 1.00 82.38 86 ALA A C 1
ATOM 630 O O . ALA A 1 86 ? 12.500 7.680 -18.337 1.00 82.38 86 ALA A O 1
ATOM 631 N N . VAL A 1 87 ? 13.431 5.674 -18.785 1.00 82.25 87 VAL A N 1
ATOM 632 C CA . VAL A 1 87 ? 12.310 4.872 -18.284 1.00 82.25 87 VAL A CA 1
ATOM 633 C C . VAL A 1 87 ? 12.162 5.026 -16.772 1.00 82.25 87 VAL A C 1
ATOM 635 O O . VAL A 1 87 ? 11.057 5.293 -16.301 1.00 82.25 87 VAL A O 1
ATOM 638 N N . ALA A 1 88 ? 13.249 4.956 -16.003 1.00 82.38 88 ALA A N 1
ATOM 639 C CA . ALA A 1 88 ? 13.205 5.115 -14.553 1.00 82.38 88 ALA A CA 1
ATOM 640 C C . ALA A 1 88 ? 12.627 6.483 -14.147 1.00 82.38 88 ALA A C 1
ATOM 642 O O . ALA A 1 88 ? 11.689 6.539 -13.351 1.00 82.38 88 ALA A O 1
ATOM 643 N N . PHE A 1 89 ? 13.096 7.590 -14.734 1.00 82.75 89 PHE A N 1
ATOM 644 C CA . PHE A 1 89 ? 12.557 8.928 -14.447 1.00 82.75 89 PHE A CA 1
ATOM 645 C C . PHE A 1 89 ? 11.078 9.073 -14.831 1.00 82.75 89 PHE A C 1
ATOM 647 O O . PHE A 1 89 ? 10.294 9.662 -14.080 1.00 82.75 89 PHE A O 1
ATOM 654 N N . SER A 1 90 ? 10.683 8.516 -15.978 1.00 85.06 90 SER A N 1
ATOM 655 C CA . SER A 1 90 ? 9.285 8.447 -16.417 1.00 85.06 90 SER A CA 1
ATOM 656 C C . SER A 1 90 ? 8.406 7.734 -15.381 1.00 85.06 90 SER A C 1
ATOM 658 O O . SER A 1 90 ? 7.383 8.279 -14.946 1.00 85.06 90 SER A O 1
ATOM 660 N N . VAL A 1 91 ? 8.843 6.557 -14.928 1.00 84.31 91 VAL A N 1
ATOM 661 C CA . VAL A 1 91 ? 8.125 5.720 -13.960 1.00 84.31 91 VAL A CA 1
ATOM 662 C C . VAL A 1 91 ? 8.059 6.388 -12.595 1.00 84.31 91 VAL A C 1
ATOM 664 O O . VAL A 1 91 ? 6.988 6.385 -11.993 1.00 84.31 91 VAL A O 1
ATOM 667 N N . ILE A 1 92 ? 9.134 7.022 -12.114 1.00 85.12 92 ILE A N 1
ATOM 668 C CA . ILE A 1 92 ? 9.122 7.776 -10.849 1.00 85.12 92 ILE A CA 1
ATOM 669 C C . ILE A 1 92 ? 8.081 8.891 -10.918 1.00 85.12 92 ILE A C 1
ATOM 671 O O . ILE A 1 92 ? 7.232 8.989 -10.032 1.00 85.12 92 ILE A O 1
ATOM 675 N N . ARG A 1 93 ? 8.091 9.704 -11.982 1.00 84.06 93 ARG A N 1
ATOM 676 C CA . ARG A 1 93 ? 7.138 10.811 -12.145 1.00 84.06 93 ARG A CA 1
ATOM 677 C C . ARG A 1 93 ? 5.696 10.309 -12.180 1.00 84.06 93 ARG A C 1
ATOM 679 O O . ARG A 1 93 ? 4.833 10.873 -11.508 1.00 84.06 93 ARG A O 1
ATOM 686 N N . HIS A 1 94 ? 5.43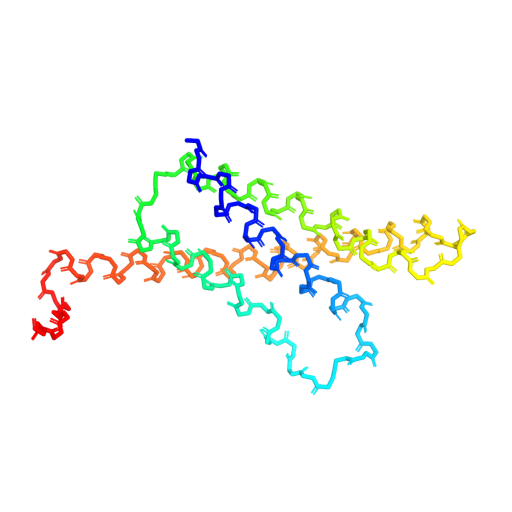3 9.248 -12.942 1.00 84.81 94 HIS A N 1
ATOM 687 C CA . HIS A 1 94 ? 4.100 8.657 -13.031 1.00 84.81 94 HIS A CA 1
ATOM 688 C C . HIS A 1 94 ? 3.655 8.061 -11.690 1.00 84.81 94 HIS A C 1
ATOM 690 O O . HIS A 1 94 ? 2.560 8.349 -11.212 1.00 84.81 94 HIS A O 1
ATOM 696 N N . SER A 1 95 ? 4.537 7.309 -11.036 1.00 83.62 95 SER A N 1
ATOM 697 C CA . SER A 1 95 ? 4.288 6.690 -9.734 1.00 83.62 95 SER A CA 1
ATOM 698 C C . SER A 1 95 ? 4.038 7.734 -8.651 1.00 83.62 95 SER A C 1
ATOM 700 O O . SER A 1 95 ? 3.127 7.562 -7.851 1.00 83.62 95 SER A O 1
ATOM 702 N N . MET A 1 96 ? 4.770 8.852 -8.640 1.00 83.62 96 MET A N 1
ATOM 703 C CA . MET A 1 96 ? 4.509 9.958 -7.712 1.00 83.62 96 MET A CA 1
ATOM 704 C C . MET A 1 96 ? 3.125 10.575 -7.926 1.00 83.62 96 MET A C 1
ATOM 706 O O . MET A 1 96 ? 2.413 10.820 -6.953 1.00 83.62 96 MET A O 1
ATOM 710 N N . ALA A 1 97 ? 2.711 10.779 -9.179 1.00 84.56 97 ALA A N 1
ATOM 711 C CA . ALA A 1 97 ? 1.372 11.278 -9.481 1.00 84.56 97 ALA A CA 1
ATOM 712 C C . ALA A 1 97 ? 0.285 10.304 -8.992 1.00 84.56 97 ALA A C 1
ATOM 714 O O . ALA A 1 97 ? -0.665 10.722 -8.332 1.00 84.56 97 ALA A O 1
ATOM 715 N N . VAL A 1 98 ? 0.456 9.000 -9.236 1.00 83.25 98 VAL A N 1
ATOM 716 C CA . VAL A 1 98 ? -0.447 7.952 -8.727 1.00 83.25 98 VAL A CA 1
ATOM 717 C C . VAL A 1 98 ? -0.469 7.943 -7.198 1.00 83.25 98 VAL A C 1
ATOM 719 O O . VAL A 1 98 ? -1.535 7.815 -6.595 1.00 83.25 98 VAL A O 1
ATOM 722 N N . VAL A 1 99 ? 0.683 8.120 -6.550 1.00 83.38 99 VAL A N 1
ATOM 723 C CA . VAL A 1 99 ? 0.770 8.141 -5.090 1.00 83.38 99 VAL A CA 1
ATOM 724 C C . VAL A 1 99 ? -0.010 9.302 -4.487 1.00 83.38 99 VAL A C 1
ATOM 726 O O . VAL A 1 99 ? -0.772 9.094 -3.546 1.00 83.38 99 VAL A O 1
ATOM 729 N N . ILE A 1 100 ? 0.116 10.498 -5.052 1.00 81.69 100 ILE A N 1
ATOM 730 C CA . ILE A 1 100 ? -0.572 11.690 -4.546 1.00 81.69 100 ILE A CA 1
ATOM 731 C C . ILE A 1 100 ? -2.079 11.616 -4.816 1.00 81.69 100 ILE A C 1
ATOM 733 O O . ILE A 1 100 ? -2.879 11.885 -3.924 1.00 81.69 100 ILE A O 1
ATOM 737 N N . VAL A 1 101 ? -2.471 11.246 -6.037 1.00 83.75 101 VAL A N 1
ATOM 738 C CA . VAL A 1 101 ? -3.871 11.330 -6.485 1.00 83.75 101 VAL A CA 1
ATOM 739 C C . VAL A 1 101 ? -4.698 10.127 -6.035 1.00 83.75 101 VAL A C 1
ATOM 741 O O . VAL A 1 101 ? -5.891 10.272 -5.787 1.00 83.75 101 VAL A O 1
ATOM 744 N N . VAL A 1 102 ? -4.090 8.943 -5.925 1.00 82.75 102 VAL A N 1
ATOM 745 C CA . VAL A 1 102 ? -4.813 7.687 -5.674 1.00 82.75 102 VAL A CA 1
ATOM 746 C C . VAL A 1 102 ? -4.417 7.062 -4.344 1.00 82.75 102 VAL A C 1
ATOM 748 O O . VAL A 1 102 ? -5.294 6.782 -3.527 1.00 82.75 102 VAL A O 1
ATOM 751 N N . PHE A 1 103 ? -3.121 6.849 -4.089 1.00 81.94 103 PHE A N 1
ATOM 752 C CA . PHE A 1 103 ? -2.720 6.148 -2.865 1.00 81.94 103 PHE A CA 1
ATOM 753 C C . PHE A 1 103 ? -3.020 6.952 -1.615 1.00 81.94 103 PHE A C 1
ATOM 755 O O . PHE A 1 103 ? -3.623 6.415 -0.697 1.00 81.94 103 PHE A O 1
ATOM 762 N N . LEU A 1 104 ? -2.650 8.228 -1.571 1.00 82.94 104 LEU A N 1
ATOM 763 C CA . LEU A 1 104 ? -2.854 9.058 -0.391 1.00 82.94 104 LEU A CA 1
ATOM 764 C C . LEU A 1 104 ? -4.323 9.074 0.089 1.00 82.94 104 LEU A C 1
ATOM 766 O O . LEU A 1 104 ? -4.548 8.743 1.257 1.00 82.94 104 LEU A O 1
ATOM 770 N N . PRO A 1 105 ? -5.336 9.368 -0.758 1.00 85.00 105 PRO A N 1
ATOM 771 C CA . PRO A 1 105 ? -6.729 9.322 -0.315 1.00 85.00 105 PRO A CA 1
ATOM 772 C C . PRO A 1 105 ? -7.189 7.907 0.054 1.00 85.00 105 PRO A C 1
ATOM 774 O O . PRO A 1 105 ? -7.914 7.743 1.036 1.00 85.00 105 PRO A O 1
ATOM 777 N N . LEU A 1 106 ? -6.741 6.873 -0.668 1.00 86.00 106 LEU A N 1
ATOM 778 C CA . LEU A 1 106 ? -7.081 5.482 -0.359 1.00 86.00 106 LEU A CA 1
ATOM 779 C C . LEU A 1 106 ? -6.522 5.039 1.001 1.00 86.00 106 LEU A C 1
ATOM 781 O O . LEU A 1 106 ? -7.222 4.387 1.778 1.00 86.00 106 LEU A O 1
ATOM 785 N N . CYS A 1 107 ? -5.281 5.408 1.313 1.00 84.88 107 CYS A N 1
ATOM 786 C CA . CYS A 1 107 ? -4.624 5.132 2.589 1.00 84.88 107 CYS A CA 1
ATOM 787 C C . CYS A 1 107 ? -5.358 5.819 3.744 1.00 84.88 107 CYS A C 1
ATOM 789 O O . CYS A 1 107 ? -5.615 5.191 4.769 1.00 84.88 107 CYS A O 1
ATOM 791 N N . LEU A 1 108 ? -5.754 7.084 3.568 1.00 84.69 108 LEU A N 1
ATOM 792 C CA . LEU A 1 108 ? -6.531 7.816 4.570 1.00 84.69 108 LEU A CA 1
ATOM 793 C C . LEU A 1 108 ? -7.902 7.169 4.798 1.00 84.69 108 LEU A C 1
ATOM 795 O O . LEU A 1 108 ? -8.267 6.896 5.940 1.00 84.69 108 LEU A O 1
ATOM 799 N N . ALA A 1 109 ? -8.637 6.864 3.726 1.00 87.94 109 ALA A N 1
ATOM 800 C CA . ALA A 1 109 ? -9.955 6.239 3.817 1.00 87.94 109 ALA A CA 1
ATOM 801 C C . ALA A 1 109 ? -9.897 4.852 4.479 1.00 87.94 109 ALA A C 1
ATOM 803 O O . ALA A 1 109 ? -10.687 4.555 5.374 1.00 87.94 109 ALA A O 1
ATOM 804 N N . SER A 1 110 ? -8.937 4.012 4.084 1.00 87.25 110 SER A N 1
ATOM 805 C CA . SER A 1 110 ? -8.759 2.670 4.655 1.00 87.25 110 SER A CA 1
ATOM 806 C C . SER A 1 110 ? -8.326 2.716 6.118 1.00 87.25 110 SER A C 1
ATOM 808 O O . SER A 1 110 ? -8.863 1.973 6.940 1.00 87.25 110 SER A O 1
ATOM 810 N N . MET A 1 111 ? -7.426 3.629 6.482 1.00 86.56 111 MET A N 1
ATOM 811 C CA . MET A 1 111 ? -7.033 3.835 7.872 1.00 86.56 111 MET A CA 1
ATOM 812 C C . MET A 1 111 ? -8.216 4.296 8.735 1.00 86.56 111 MET A C 1
ATOM 814 O O . MET A 1 111 ? -8.424 3.750 9.819 1.00 86.56 111 MET A O 1
ATOM 818 N N . LEU A 1 112 ? -9.012 5.259 8.258 1.00 86.62 112 LEU A N 1
ATOM 819 C CA . LEU A 1 112 ? -10.212 5.731 8.956 1.00 86.62 112 LEU A CA 1
ATOM 820 C C . LEU A 1 112 ? -11.245 4.615 9.116 1.00 86.62 112 LEU A C 1
ATOM 822 O O . LEU A 1 112 ? -11.794 4.449 10.202 1.00 86.62 112 LEU A O 1
ATOM 826 N N . ALA A 1 113 ? -11.463 3.807 8.076 1.00 87.94 113 ALA A N 1
ATOM 827 C CA . ALA A 1 113 ? -12.340 2.645 8.151 1.00 87.94 113 ALA A CA 1
ATOM 828 C C . ALA A 1 113 ? -11.853 1.639 9.207 1.00 87.94 113 ALA A C 1
ATOM 830 O O . ALA A 1 113 ? -12.644 1.167 10.021 1.00 87.94 113 ALA A O 1
ATOM 831 N N . GLY A 1 114 ? -10.548 1.355 9.257 1.00 85.88 114 GLY A N 1
ATOM 832 C CA . GLY A 1 114 ? -9.966 0.480 10.276 1.00 85.88 114 GLY A CA 1
ATOM 833 C C . GLY A 1 114 ? -10.130 1.038 11.691 1.00 85.88 114 GLY A C 1
ATOM 834 O O . GLY A 1 114 ? -10.498 0.306 12.608 1.00 85.88 114 GLY A O 1
ATOM 835 N N . ALA A 1 115 ? -9.922 2.344 11.870 1.00 85.62 115 ALA A N 1
ATOM 836 C CA . ALA A 1 115 ? -10.117 3.017 13.152 1.00 85.62 115 ALA A CA 1
ATOM 837 C C . ALA A 1 115 ? -11.592 3.011 13.591 1.00 85.62 115 ALA A C 1
ATOM 839 O O . ALA A 1 115 ? -11.880 2.758 14.759 1.00 85.62 115 ALA A O 1
ATOM 840 N N . ALA A 1 116 ? -12.527 3.219 12.662 1.00 87.12 116 ALA A N 1
ATOM 841 C CA . ALA A 1 116 ? -13.961 3.148 12.929 1.00 87.12 116 ALA A CA 1
ATOM 842 C C . ALA A 1 116 ? -14.386 1.739 13.364 1.00 87.12 116 ALA A C 1
ATOM 844 O O . ALA A 1 116 ? -15.113 1.590 14.344 1.00 87.12 116 ALA A O 1
ATOM 845 N N . VAL A 1 117 ? -13.882 0.697 12.693 1.00 87.62 117 VAL A N 1
ATOM 846 C CA . VAL A 1 117 ? -14.134 -0.700 13.082 1.00 87.62 117 VAL A CA 1
ATOM 847 C C . VAL A 1 117 ? -13.570 -0.982 14.472 1.00 87.62 117 VAL A C 1
ATOM 849 O O . VAL A 1 117 ? -14.266 -1.564 15.301 1.00 87.62 117 VAL A O 1
ATOM 852 N N . ARG A 1 118 ? -12.348 -0.525 14.768 1.00 84.88 118 ARG A N 1
ATOM 853 C CA . ARG A 1 118 ? -11.764 -0.636 16.110 1.00 84.88 118 ARG A CA 1
ATOM 854 C C . ARG A 1 118 ? -12.642 0.050 17.162 1.00 84.88 118 ARG A C 1
ATOM 856 O O . ARG A 1 118 ? -12.957 -0.572 18.171 1.00 84.88 118 ARG A O 1
ATOM 863 N N . GLY A 1 119 ? -13.071 1.286 16.914 1.00 84.44 119 GLY A N 1
ATOM 864 C CA . GLY A 1 119 ? -13.934 2.035 17.829 1.00 84.44 119 GLY A CA 1
ATOM 865 C C . GLY A 1 119 ? -15.291 1.362 18.051 1.00 84.44 119 GLY A C 1
ATOM 866 O O . GLY A 1 119 ? -15.775 1.302 19.177 1.00 84.44 119 GLY A O 1
ATOM 867 N N . ALA A 1 120 ? -15.881 0.778 17.008 1.00 85.75 120 ALA A N 1
ATOM 868 C CA . ALA A 1 120 ? -17.128 0.025 17.118 1.00 85.75 120 ALA A CA 1
ATOM 869 C C . ALA A 1 120 ? -16.969 -1.299 17.893 1.00 85.75 120 ALA A C 1
ATOM 871 O O . ALA A 1 120 ? -17.904 -1.719 18.578 1.00 85.75 120 ALA A O 1
ATOM 872 N N . LEU A 1 121 ? -15.797 -1.941 17.824 1.00 85.25 121 LEU A N 1
ATOM 873 C CA . LEU A 1 121 ? -15.458 -3.115 18.638 1.00 85.25 121 LEU A CA 1
ATOM 874 C C . LEU A 1 121 ? -15.243 -2.742 20.111 1.00 85.25 121 LEU A C 1
ATOM 876 O O . LEU A 1 121 ? -15.791 -3.395 20.996 1.00 85.25 121 LEU A O 1
ATOM 880 N N . GLU A 1 122 ? -14.477 -1.683 20.381 1.00 84.88 122 GLU A N 1
ATOM 881 C CA . GLU A 1 122 ? -14.213 -1.191 21.742 1.00 84.88 122 GLU A CA 1
ATOM 882 C C . GLU A 1 122 ? -15.487 -0.645 22.409 1.00 84.88 122 GLU A C 1
ATOM 884 O O . GLU A 1 122 ? -15.719 -0.890 23.590 1.00 84.88 122 GLU A O 1
ATOM 889 N N . GLY A 1 123 ? -16.356 0.022 21.644 1.00 80.06 123 GLY A N 1
ATOM 890 C CA . GLY A 1 123 ? -17.657 0.523 22.095 1.00 80.06 123 GLY A CA 1
ATOM 891 C C . GLY A 1 123 ? -18.745 -0.548 22.234 1.00 80.06 123 GLY A C 1
ATOM 892 O O . GLY A 1 123 ? -19.877 -0.222 22.579 1.00 80.06 123 GLY A O 1
ATOM 893 N N . GLY A 1 124 ? -18.441 -1.819 21.948 1.00 76.62 124 GLY A N 1
ATOM 894 C CA . GLY A 1 124 ? -19.374 -2.940 22.108 1.00 76.62 124 GLY A CA 1
ATOM 895 C C . GLY A 1 124 ? -20.521 -2.997 21.091 1.00 76.62 124 GLY A C 1
ATOM 896 O O . GLY A 1 124 ? -21.407 -3.838 21.243 1.00 76.62 124 GLY A O 1
ATOM 897 N N . ILE A 1 125 ? -20.499 -2.148 20.056 1.00 76.00 125 ILE A N 1
ATOM 898 C CA . ILE A 1 125 ? -21.477 -2.126 18.954 1.00 76.00 125 ILE A CA 1
ATOM 899 C C . ILE A 1 125 ? -21.272 -3.345 18.045 1.00 76.00 125 ILE A C 1
ATOM 901 O O . ILE A 1 125 ? -22.231 -3.979 17.610 1.00 76.00 125 ILE A O 1
ATOM 905 N N . LEU A 1 126 ? -20.012 -3.703 17.786 1.00 71.69 126 LEU A N 1
ATOM 906 C CA . LEU A 1 126 ? -19.630 -4.919 17.078 1.00 71.69 126 LEU A CA 1
ATOM 907 C C . LEU A 1 126 ? -19.134 -5.953 18.093 1.00 71.69 126 LEU A C 1
ATOM 909 O O . LEU A 1 126 ? -18.145 -5.738 18.789 1.00 71.69 126 LEU A O 1
ATOM 913 N N . ARG A 1 127 ? -19.799 -7.109 18.166 1.00 63.50 127 ARG A N 1
ATOM 914 C CA . ARG A 1 127 ? -19.297 -8.289 18.881 1.00 63.50 127 ARG A CA 1
ATOM 915 C C . ARG A 1 127 ? -18.850 -9.322 17.861 1.00 63.50 127 ARG A C 1
ATOM 917 O O . ARG A 1 127 ? -19.663 -9.798 17.074 1.00 63.50 127 ARG A O 1
ATOM 924 N N . PHE A 1 128 ? -17.574 -9.702 17.896 1.00 60.47 128 PHE A N 1
ATOM 925 C CA . PHE A 1 128 ? -17.151 -10.914 17.199 1.00 60.47 128 PHE A CA 1
ATOM 926 C C . PHE A 1 128 ? -17.912 -12.118 17.776 1.00 60.47 128 PHE A C 1
ATOM 928 O O . PHE A 1 128 ? -18.111 -12.173 18.996 1.00 60.47 128 PHE A O 1
ATOM 935 N N . PRO A 1 129 ? -18.335 -13.084 16.941 1.00 59.84 129 PRO A N 1
ATOM 936 C CA . PRO A 1 129 ? -18.880 -14.335 17.441 1.00 59.84 129 PRO A CA 1
ATOM 937 C C . PRO A 1 129 ? -17.818 -14.991 18.327 1.00 59.84 129 PRO A C 1
ATOM 939 O O . PRO A 1 129 ? -16.725 -15.318 17.862 1.00 59.84 129 PRO A O 1
ATOM 942 N N . ARG A 1 130 ? -18.124 -15.122 19.623 1.00 58.25 130 ARG A N 1
ATOM 943 C CA . ARG A 1 130 ? -17.315 -15.917 20.549 1.00 58.25 130 ARG A CA 1
ATOM 944 C C . ARG A 1 130 ? -17.367 -17.358 20.045 1.00 58.25 130 ARG A C 1
ATOM 946 O O . ARG A 1 130 ? -18.438 -17.959 20.068 1.00 58.25 130 ARG A O 1
ATOM 953 N N . ARG A 1 131 ? -16.246 -17.847 19.518 1.00 49.88 131 ARG A N 1
ATOM 954 C CA . ARG A 1 131 ? -15.997 -19.287 19.418 1.00 49.88 131 ARG A CA 1
ATOM 955 C C . ARG A 1 131 ? -15.639 -19.821 20.794 1.00 49.88 131 ARG A C 1
ATOM 957 O O . ARG A 1 131 ? -14.967 -19.068 21.536 1.00 49.88 131 ARG A O 1
#

Foldseek 3Di:
DVVLVVLLVQLQVLLQQLLLCVLVVVPDPDDNCVSCVSNLVSLLVCLLVVDDPVSVVSSLCSNLVNNLQSNLVVNLVVPPPVCSVVSSVVSSVSSNVCCVPPVVVSSVVSSVNSNVVNVCVVVVVDDDPDD

Secondary structure (DSSP, 8-state):
-HHHHHHHHHHHHHHHHHHHHHHTGGG--S-TTGGGHHHHHHHHHHHHTT--HHHHHHHHHHHHHHHHHHHHHHHHTTS-HHHHHHHHHHHHHHHHHHIIIIIHHHHHHHHHHHHHHHHHHHTTSS-----

Sequence (131 aa):
MRVVLAFGIGAMLCCAVACAALSARSFLTLPVWVPFLPVALAWFACGLRGMTPERLLGTAAISIVGAPILAAWIVSLPVPAEEEWAVAFSVIRHSMAVVIVVFLPLCLASMLAGAAVRGALEGGILRFPRR

pLDDT: mean 79.54, std 7.45, range [49.88, 87.94]

Radius of gyration: 16.82 Å; chains: 1; bounding box: 42×31×45 Å